Protein AF-A0A4P8DJN7-F1 (afdb_monomer_lite)

Foldseek 3Di:
DVVVVVVVVVQCDCVHVVLVVVLLVVLVVCVALVSLVVLVVCCVVCPNVRHDGPADDPPDDPDDPVVVVVVVVVVVVCVVVVDDDRSVVNVVSNVVVLVVDPVRD

Sequence (105 aa):
FTCLSAGAAALWGHAHGGANEAVIRMLESIGDVENIPSFMSQVKDGKSGTRLMGFGHRVYKNYDPRAKVMRDLCHKVLRALGCEDKLLNIAISMEEIALKDDNFI

Structure (mmCIF, N/CA/C/O backbone):
data_AF-A0A4P8DJN7-F1
#
_entry.id   AF-A0A4P8DJN7-F1
#
loop_
_atom_site.group_PDB
_atom_site.id
_atom_site.type_symbol
_atom_site.label_atom_id
_atom_site.label_alt_id
_atom_site.label_comp_id
_atom_site.label_asym_id
_atom_site.label_entity_id
_atom_site.label_seq_id
_atom_site.pdbx_PDB_ins_code
_atom_site.Cartn_x
_atom_site.Cartn_y
_atom_site.Cartn_z
_atom_site.occupancy
_atom_site.B_iso_or_equiv
_atom_site.auth_seq_id
_atom_site.auth_comp_id
_atom_site.auth_asym_id
_atom_site.auth_atom_id
_atom_site.pdbx_PDB_model_num
ATOM 1 N N . PHE A 1 1 ? 25.795 0.505 -19.419 1.00 78.94 1 PHE A N 1
ATOM 2 C CA . PHE A 1 1 ? 25.949 0.268 -17.967 1.00 78.94 1 PHE A CA 1
ATOM 3 C C . PHE A 1 1 ? 25.508 1.471 -17.141 1.00 78.94 1 PHE A C 1
ATOM 5 O O . PHE A 1 1 ? 24.546 1.337 -16.402 1.00 78.94 1 PHE A O 1
ATOM 12 N N . THR A 1 2 ? 26.106 2.654 -17.319 1.00 88.81 2 THR A N 1
ATOM 13 C CA . THR A 1 2 ? 25.793 3.875 -16.541 1.00 88.81 2 THR A CA 1
ATOM 14 C C . THR A 1 2 ? 24.315 4.284 -16.556 1.00 88.81 2 THR A C 1
ATOM 16 O O . THR A 1 2 ? 23.758 4.570 -15.502 1.00 88.81 2 THR A O 1
ATOM 19 N N . CYS A 1 3 ? 23.639 4.231 -17.710 1.00 91.25 3 CYS A N 1
ATOM 20 C CA . CYS A 1 3 ? 22.206 4.550 -17.790 1.00 91.25 3 CYS A CA 1
ATOM 21 C C . CYS A 1 3 ? 21.320 3.554 -17.020 1.00 91.25 3 CYS A C 1
ATOM 23 O O . CYS A 1 3 ? 20.319 3.952 -16.434 1.00 91.25 3 CYS A O 1
ATOM 25 N N . LEU A 1 4 ? 21.696 2.268 -16.983 1.00 90.56 4 LEU A N 1
ATOM 26 C CA . LEU A 1 4 ? 20.969 1.253 -16.211 1.00 90.56 4 LEU A CA 1
ATOM 27 C C . LEU A 1 4 ? 21.162 1.470 -14.708 1.00 90.56 4 LEU A C 1
ATOM 29 O O . LEU A 1 4 ? 20.197 1.396 -13.955 1.00 90.56 4 LEU A O 1
ATO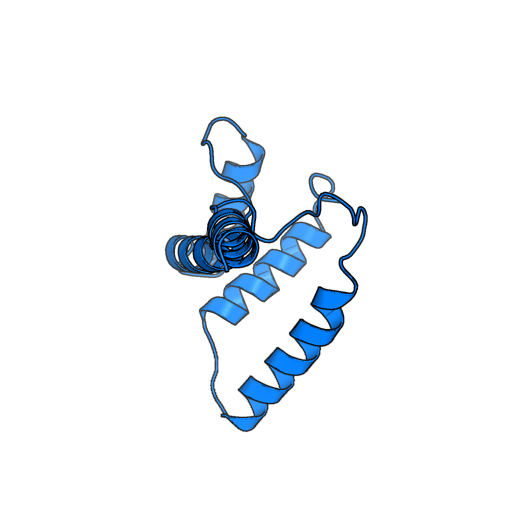M 33 N N . SER A 1 5 ? 22.382 1.807 -14.281 1.00 91.19 5 SER A N 1
ATOM 34 C CA . SER A 1 5 ? 22.669 2.160 -12.887 1.00 91.19 5 SER A CA 1
ATOM 35 C C . SER A 1 5 ? 21.893 3.402 -12.441 1.00 91.19 5 SER A C 1
ATOM 37 O O . SER A 1 5 ? 21.315 3.400 -11.358 1.00 91.19 5 SER A O 1
ATOM 39 N N . ALA A 1 6 ? 21.810 4.433 -13.289 1.00 91.06 6 ALA A N 1
ATOM 40 C CA . ALA A 1 6 ? 21.006 5.622 -13.012 1.00 91.06 6 ALA A CA 1
ATOM 41 C C . ALA A 1 6 ? 19.504 5.296 -12.915 1.00 91.06 6 ALA A C 1
ATOM 43 O O . ALA A 1 6 ? 18.832 5.768 -12.001 1.00 91.06 6 ALA A O 1
ATOM 44 N N . GLY A 1 7 ? 18.984 4.444 -13.807 1.00 89.50 7 GLY A N 1
ATOM 45 C CA . GLY A 1 7 ? 17.594 3.982 -13.757 1.00 89.50 7 GLY A CA 1
ATOM 46 C C . GLY A 1 7 ? 17.271 3.182 -12.492 1.00 89.50 7 GLY A C 1
ATOM 47 O O . GLY A 1 7 ? 16.247 3.427 -11.858 1.00 89.50 7 GLY A O 1
ATOM 48 N N . ALA A 1 8 ? 18.162 2.275 -12.081 1.00 87.88 8 ALA A N 1
ATOM 49 C CA . ALA A 1 8 ? 18.011 1.517 -10.840 1.00 87.88 8 ALA A CA 1
ATOM 50 C C . ALA A 1 8 ? 18.026 2.432 -9.603 1.00 87.88 8 ALA A C 1
ATOM 52 O O . ALA A 1 8 ? 17.177 2.292 -8.725 1.00 87.88 8 ALA A O 1
ATOM 53 N N . ALA A 1 9 ? 18.938 3.409 -9.561 1.00 87.44 9 ALA A N 1
ATOM 54 C CA . ALA A 1 9 ? 19.004 4.387 -8.478 1.00 87.44 9 ALA A CA 1
ATOM 55 C C . ALA A 1 9 ? 17.737 5.257 -8.404 1.00 87.44 9 ALA A C 1
ATOM 57 O O . ALA A 1 9 ? 17.206 5.476 -7.318 1.00 87.44 9 ALA A O 1
ATOM 58 N N . ALA A 1 10 ? 17.211 5.700 -9.552 1.00 87.12 10 ALA A N 1
ATOM 59 C CA . ALA A 1 10 ? 15.956 6.445 -9.606 1.00 87.12 10 ALA A CA 1
ATOM 60 C C . ALA A 1 10 ? 14.772 5.601 -9.107 1.00 87.12 10 ALA A C 1
ATOM 62 O O . ALA A 1 10 ? 13.959 6.088 -8.324 1.00 87.12 10 ALA A O 1
ATOM 63 N N . LEU A 1 11 ? 14.699 4.322 -9.496 1.00 85.38 11 LEU A N 1
ATOM 64 C CA . LEU A 1 11 ? 13.657 3.412 -9.022 1.00 85.38 11 LEU A CA 1
ATOM 65 C C . LEU A 1 11 ? 13.754 3.162 -7.513 1.00 85.38 11 LEU A C 1
ATOM 67 O O . LEU A 1 11 ? 12.725 3.012 -6.878 1.00 85.38 11 LEU A O 1
ATOM 71 N N . TRP A 1 12 ? 14.940 3.144 -6.908 1.00 81.56 12 TRP A N 1
ATOM 72 C CA . TRP A 1 12 ? 15.069 2.885 -5.469 1.00 81.56 12 TRP A CA 1
ATOM 73 C C . TRP A 1 12 ? 14.522 4.022 -4.581 1.00 81.56 12 TRP A C 1
ATOM 75 O O . TRP A 1 12 ? 14.237 3.816 -3.403 1.00 81.56 12 TRP A O 1
ATOM 85 N N . GLY A 1 13 ? 14.312 5.222 -5.126 1.00 78.75 13 GLY A N 1
ATOM 86 C CA . GLY A 1 13 ? 13.764 6.344 -4.365 1.00 78.75 13 GLY A CA 1
ATOM 87 C C . GLY A 1 13 ? 12.423 6.033 -3.679 1.00 78.75 13 GLY A C 1
ATOM 88 O O . GLY A 1 13 ? 11.587 5.286 -4.194 1.00 78.75 13 GLY A O 1
ATOM 89 N N . HIS A 1 14 ? 12.193 6.671 -2.527 1.00 68.62 14 HIS A N 1
ATOM 90 C CA . HIS A 1 14 ? 11.006 6.488 -1.677 1.00 68.62 14 HIS A CA 1
ATOM 91 C C . HIS A 1 14 ? 9.667 6.622 -2.431 1.00 68.62 14 HIS A C 1
ATOM 93 O O . HIS A 1 14 ? 8.727 5.883 -2.161 1.00 68.62 14 HIS A O 1
ATOM 99 N N . ALA A 1 15 ? 9.586 7.531 -3.409 1.00 69.06 15 ALA A N 1
ATOM 100 C CA . ALA A 1 15 ? 8.377 7.785 -4.201 1.00 69.06 15 ALA A CA 1
ATOM 101 C C . ALA A 1 15 ? 8.219 6.876 -5.442 1.00 69.06 15 ALA A C 1
ATOM 103 O O . ALA A 1 15 ? 7.274 7.046 -6.214 1.00 69.06 15 ALA A O 1
ATOM 104 N N . HIS A 1 16 ? 9.151 5.947 -5.663 1.00 76.56 16 HIS A N 1
ATOM 105 C CA . HIS A 1 16 ? 9.128 4.992 -6.767 1.00 76.56 16 HIS A CA 1
ATOM 106 C C . HIS A 1 16 ? 9.052 3.559 -6.216 1.00 76.56 16 HIS A C 1
ATOM 108 O O . HIS A 1 16 ? 8.004 3.137 -5.740 1.00 76.56 16 HIS A O 1
ATOM 114 N N . GLY A 1 17 ? 10.146 2.805 -6.247 1.00 69.31 17 GLY A N 1
ATOM 115 C CA . GLY A 1 17 ? 10.246 1.426 -5.764 1.00 69.31 17 GLY A CA 1
ATOM 116 C C . GLY A 1 17 ? 10.300 1.304 -4.241 1.00 69.31 17 GLY A C 1
ATOM 117 O O . GLY A 1 17 ? 9.952 0.252 -3.711 1.00 69.31 17 GLY A O 1
ATOM 118 N N . GLY A 1 18 ? 10.650 2.381 -3.530 1.00 79.12 18 GLY A N 1
ATOM 119 C CA . GLY A 1 18 ? 10.583 2.430 -2.066 1.00 79.12 18 GLY A CA 1
ATOM 120 C C . GLY A 1 18 ? 9.155 2.488 -1.506 1.00 79.12 18 GLY A C 1
ATOM 121 O O . GLY A 1 18 ? 8.959 2.286 -0.308 1.00 79.12 18 GLY A O 1
ATOM 122 N N . ALA A 1 19 ? 8.145 2.716 -2.353 1.00 81.62 19 ALA A N 1
ATOM 123 C CA . ALA A 1 19 ? 6.753 2.783 -1.919 1.00 81.62 19 ALA A CA 1
ATOM 124 C C . ALA A 1 19 ? 6.273 1.455 -1.307 1.00 81.62 19 ALA A C 1
ATOM 126 O O . ALA A 1 19 ? 5.530 1.472 -0.331 1.00 81.62 19 ALA A O 1
ATOM 127 N N . ASN A 1 20 ? 6.744 0.314 -1.823 1.00 84.12 20 ASN A N 1
ATOM 128 C CA . ASN A 1 20 ? 6.362 -1.005 -1.311 1.00 84.12 20 ASN A CA 1
ATOM 129 C C . ASN A 1 20 ? 6.855 -1.216 0.128 1.00 84.12 20 ASN A C 1
ATOM 131 O O . ASN A 1 20 ? 6.099 -1.670 0.980 1.00 84.12 20 ASN A O 1
ATOM 135 N N . GLU A 1 21 ? 8.106 -0.843 0.413 1.00 86.44 21 GLU A N 1
ATOM 136 C CA . GLU A 1 21 ? 8.660 -0.909 1.769 1.00 86.44 21 GLU A CA 1
ATOM 137 C C . GLU A 1 21 ? 7.894 0.019 2.719 1.00 86.44 21 GLU A C 1
ATOM 139 O O . GLU A 1 21 ? 7.560 -0.365 3.839 1.00 86.44 21 GLU A O 1
ATOM 144 N N . ALA A 1 22 ? 7.562 1.227 2.259 1.00 87.62 22 ALA A N 1
ATOM 145 C CA . ALA A 1 22 ? 6.795 2.177 3.052 1.00 87.62 22 ALA A CA 1
ATOM 146 C C . ALA A 1 22 ? 5.378 1.671 3.380 1.00 87.62 22 ALA A C 1
ATOM 148 O O . ALA A 1 22 ? 4.895 1.927 4.480 1.00 87.62 22 ALA A O 1
ATOM 149 N N . VAL A 1 23 ? 4.734 0.923 2.474 1.00 90.31 23 VAL A N 1
ATOM 150 C CA . VAL A 1 23 ? 3.447 0.258 2.747 1.00 90.31 23 VAL A CA 1
ATOM 151 C C . VAL A 1 23 ? 3.594 -0.776 3.859 1.00 90.31 23 VAL A C 1
ATOM 153 O O . VAL A 1 23 ? 2.797 -0.765 4.789 1.00 90.31 23 VAL A O 1
ATOM 156 N N . ILE A 1 24 ? 4.621 -1.630 3.814 1.00 90.19 24 ILE A N 1
ATOM 157 C CA . ILE A 1 24 ? 4.830 -2.641 4.862 1.00 90.19 24 ILE A CA 1
ATOM 158 C C . ILE A 1 24 ? 5.078 -1.976 6.218 1.00 90.19 24 ILE A C 1
ATOM 160 O O . ILE A 1 24 ? 4.375 -2.283 7.175 1.00 90.19 24 ILE A O 1
ATOM 164 N N . ARG A 1 25 ? 5.982 -0.991 6.285 1.00 90.81 25 ARG A N 1
ATOM 165 C CA . ARG A 1 25 ? 6.258 -0.242 7.525 1.00 90.81 25 ARG A CA 1
ATOM 166 C C . ARG A 1 25 ? 5.017 0.464 8.071 1.00 90.81 25 ARG A C 1
ATOM 168 O O . ARG A 1 25 ? 4.820 0.525 9.281 1.00 90.81 25 ARG A O 1
ATOM 175 N N . MET A 1 26 ? 4.176 0.998 7.184 1.00 91.44 26 MET A N 1
ATOM 176 C CA . MET A 1 26 ? 2.898 1.600 7.560 1.00 91.44 26 MET A CA 1
ATOM 177 C C . MET A 1 26 ? 1.963 0.555 8.179 1.00 91.44 26 MET A C 1
ATOM 179 O O . MET A 1 26 ? 1.460 0.781 9.276 1.00 91.44 26 MET A O 1
ATOM 183 N N . LEU A 1 27 ? 1.769 -0.597 7.530 1.00 92.06 27 LEU A N 1
ATOM 184 C CA . LEU A 1 27 ? 0.915 -1.675 8.043 1.00 92.06 27 LEU A CA 1
ATOM 185 C C . LEU A 1 27 ? 1.425 -2.220 9.387 1.00 92.06 27 LEU A C 1
ATOM 187 O O . LEU A 1 27 ? 0.634 -2.427 10.305 1.00 92.06 27 LEU A O 1
ATOM 191 N N . GLU A 1 28 ? 2.741 -2.380 9.535 1.00 92.06 28 GLU A N 1
ATOM 192 C CA . GLU A 1 28 ? 3.380 -2.766 10.799 1.00 92.06 28 GLU A CA 1
ATOM 193 C C . GLU A 1 28 ? 3.131 -1.732 11.907 1.00 92.06 28 GLU A C 1
ATOM 195 O O . GLU A 1 28 ? 2.845 -2.109 13.041 1.00 92.06 28 GLU A O 1
ATOM 200 N N . SER A 1 29 ? 3.187 -0.433 11.582 1.00 90.75 29 SER A N 1
ATOM 201 C CA . SER A 1 29 ? 2.926 0.649 12.543 1.00 90.75 29 SER A CA 1
ATOM 202 C C . SER A 1 29 ? 1.464 0.726 12.991 1.00 90.75 29 SER A C 1
ATOM 204 O O . SER A 1 29 ? 1.193 1.107 14.128 1.00 90.75 29 SER A O 1
ATOM 206 N N . ILE A 1 30 ? 0.525 0.338 12.119 1.00 91.94 30 ILE A N 1
ATOM 207 C CA . ILE A 1 30 ? -0.902 0.227 12.449 1.00 91.94 30 ILE A CA 1
ATOM 208 C C . ILE A 1 30 ? -1.111 -0.949 13.413 1.00 91.94 30 ILE A C 1
ATOM 210 O O . ILE A 1 30 ? -1.867 -0.841 14.379 1.00 91.94 30 ILE A O 1
ATOM 214 N N . GLY A 1 31 ? -0.417 -2.064 13.173 1.00 91.25 31 GLY A N 1
ATOM 215 C CA . GLY A 1 31 ? -0.328 -3.217 14.068 1.00 91.25 31 GLY A CA 1
ATOM 216 C C . GLY A 1 31 ? -1.574 -4.107 14.110 1.00 91.25 31 GLY A C 1
ATOM 217 O O . GLY A 1 31 ? -1.430 -5.331 14.111 1.00 91.25 31 GLY A O 1
ATOM 218 N N . ASP A 1 32 ? -2.778 -3.527 14.130 1.00 91.75 32 ASP A N 1
ATOM 219 C CA . ASP A 1 32 ? -4.056 -4.247 14.153 1.00 91.75 32 ASP A CA 1
ATOM 220 C C . ASP A 1 32 ? -5.184 -3.505 13.413 1.00 91.75 32 ASP A C 1
ATOM 222 O O . ASP A 1 32 ? -5.146 -2.285 13.244 1.00 91.75 32 ASP A O 1
ATOM 226 N N . VAL A 1 33 ? -6.210 -4.246 12.993 1.00 89.81 33 VAL A N 1
ATOM 227 C CA . VAL A 1 33 ? -7.360 -3.744 12.222 1.00 89.81 33 VAL A CA 1
ATOM 228 C C . VAL A 1 33 ? -8.135 -2.681 13.009 1.00 89.81 33 VAL A C 1
ATOM 230 O O . VAL A 1 33 ? -8.609 -1.700 12.435 1.00 89.81 33 VAL A O 1
ATOM 233 N N . GLU A 1 34 ? -8.202 -2.818 14.333 1.00 91.62 34 GLU A N 1
ATOM 234 C CA . GLU A 1 34 ? -8.883 -1.873 15.229 1.00 91.62 34 GLU A CA 1
ATOM 235 C C . GLU A 1 34 ? -8.264 -0.465 15.215 1.00 91.62 34 GLU A C 1
ATOM 237 O O . GLU A 1 34 ? -8.953 0.519 15.484 1.00 91.62 34 GLU A O 1
ATOM 242 N N . ASN A 1 35 ? -6.983 -0.341 14.849 1.00 92.19 35 ASN A N 1
ATOM 243 C CA . ASN A 1 35 ? -6.271 0.938 14.816 1.00 92.19 35 ASN A CA 1
ATOM 244 C C . ASN A 1 35 ? -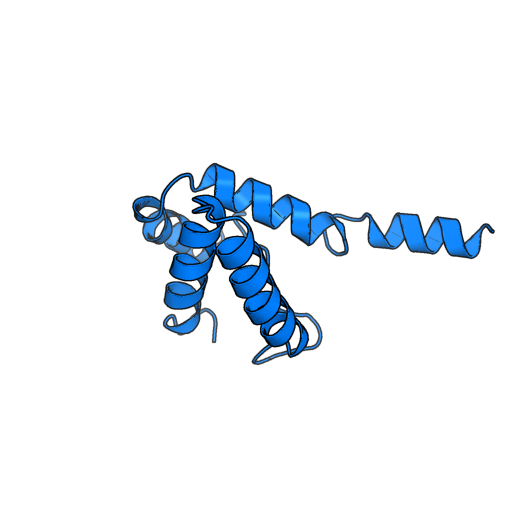6.462 1.705 13.497 1.00 92.19 35 ASN A C 1
ATOM 246 O O . ASN A 1 35 ? -6.094 2.882 13.413 1.00 92.19 35 ASN A O 1
ATOM 250 N N . ILE A 1 36 ? -7.056 1.080 12.473 1.00 90.62 36 ILE A N 1
ATOM 251 C CA . ILE A 1 36 ? -7.247 1.694 11.151 1.00 90.62 36 ILE A CA 1
ATOM 252 C C . ILE A 1 36 ? -8.050 3.006 11.227 1.00 90.62 36 ILE A C 1
ATOM 254 O O . ILE A 1 36 ? -7.601 3.985 10.631 1.00 90.62 36 ILE A O 1
ATOM 258 N N . PRO A 1 37 ? -9.176 3.116 11.964 1.00 90.38 37 PRO A N 1
ATOM 259 C CA . PRO A 1 37 ? -9.931 4.370 12.036 1.00 90.38 37 PRO A CA 1
ATOM 260 C C . PRO A 1 37 ? -9.105 5.541 12.589 1.00 90.38 37 PRO A C 1
ATOM 262 O O . PRO A 1 37 ? -9.170 6.652 12.060 1.00 90.38 37 PRO A O 1
ATOM 265 N N . SER A 1 38 ? -8.283 5.286 13.614 1.00 90.50 38 SER A N 1
ATOM 266 C CA . SER A 1 38 ? -7.374 6.289 14.186 1.00 90.50 38 SER A CA 1
ATOM 267 C C . SER A 1 38 ? -6.322 6.727 13.167 1.00 90.50 38 SER A C 1
ATOM 269 O O . SER A 1 38 ? -6.104 7.924 12.966 1.00 90.50 38 SER A O 1
ATOM 271 N N . PHE A 1 39 ? -5.719 5.768 12.460 1.00 90.69 39 PHE A N 1
ATOM 272 C CA . PHE A 1 39 ? -4.750 6.049 11.404 1.00 90.69 39 PHE A CA 1
ATOM 273 C C . PHE A 1 39 ? -5.366 6.881 10.268 1.00 90.69 39 PHE A C 1
ATOM 275 O O . PHE A 1 39 ? -4.812 7.908 9.877 1.00 90.69 39 PHE A O 1
ATOM 282 N N . MET A 1 40 ? -6.554 6.506 9.791 1.00 88.19 40 MET A N 1
ATOM 283 C CA . MET A 1 40 ? -7.267 7.234 8.736 1.00 88.19 40 MET A CA 1
ATOM 284 C C . MET A 1 40 ? -7.612 8.667 9.157 1.00 88.19 40 MET A C 1
ATOM 286 O O . MET A 1 40 ? -7.479 9.591 8.356 1.00 88.19 40 MET A O 1
ATOM 290 N N . SER A 1 41 ? -7.981 8.890 10.423 1.00 88.25 41 SER A N 1
ATOM 291 C CA . SER A 1 41 ? -8.192 10.244 10.950 1.00 88.25 41 SER A CA 1
ATOM 292 C C . SER A 1 41 ? -6.914 11.086 10.907 1.00 88.25 41 SER A C 1
ATOM 294 O O . SER A 1 41 ? -6.974 12.271 10.584 1.00 88.25 41 SER A O 1
ATOM 296 N N . GLN A 1 42 ? -5.756 10.492 11.204 1.00 87.88 42 GLN A N 1
ATOM 297 C CA . GLN A 1 42 ? -4.471 11.195 11.155 1.00 87.88 42 GLN A CA 1
ATOM 298 C C . GLN A 1 42 ? -4.059 11.541 9.724 1.00 87.88 42 GLN A C 1
ATOM 300 O O . GLN A 1 42 ? -3.522 12.625 9.502 1.00 87.88 42 GLN A O 1
ATOM 305 N N . VAL A 1 43 ? -4.322 10.649 8.762 1.00 88.19 43 VAL A N 1
ATOM 306 C CA . VAL A 1 43 ? -4.103 10.916 7.331 1.00 88.19 43 VAL A CA 1
ATOM 307 C C . VAL A 1 43 ? -4.948 12.108 6.876 1.00 88.19 43 VAL A C 1
ATOM 309 O O . VAL A 1 43 ? -4.449 12.980 6.167 1.00 88.19 43 VAL A O 1
ATOM 312 N N . LYS A 1 44 ? -6.211 12.179 7.311 1.00 85.12 44 LYS A N 1
ATOM 313 C CA . LYS A 1 44 ? -7.133 13.268 6.953 1.00 85.12 44 LYS A CA 1
ATOM 314 C C . LYS A 1 44 ? -6.791 14.612 7.585 1.00 85.12 44 LYS A C 1
ATOM 316 O O . LYS A 1 44 ? -6.976 15.637 6.938 1.00 85.12 44 LYS A O 1
ATOM 321 N N . ASP A 1 45 ? -6.311 14.628 8.830 1.00 85.38 45 ASP A N 1
ATOM 322 C CA . ASP A 1 45 ? -5.950 15.879 9.516 1.00 85.38 45 ASP A CA 1
ATOM 323 C C . ASP A 1 45 ? -4.826 16.629 8.779 1.00 85.38 45 ASP A C 1
ATOM 325 O O . ASP A 1 45 ? -4.731 17.851 8.863 1.00 85.38 45 ASP A O 1
ATOM 329 N N . GLY A 1 46 ? -3.976 15.919 8.023 1.00 75.25 46 GLY A N 1
ATOM 330 C CA . GLY A 1 46 ? -2.965 16.500 7.132 1.00 75.25 46 GLY A CA 1
ATOM 331 C C . GLY A 1 46 ? -1.817 17.239 7.836 1.00 75.25 46 GLY A C 1
ATOM 332 O O . GLY A 1 46 ? -0.779 17.484 7.224 1.00 75.25 46 GLY A O 1
ATOM 333 N N . LYS A 1 47 ? -1.958 17.557 9.129 1.00 75.06 47 LYS A N 1
ATOM 334 C CA . LYS A 1 47 ? -0.946 18.214 9.974 1.00 75.06 47 LYS A CA 1
ATOM 335 C C . LYS A 1 47 ? 0.060 17.230 10.563 1.00 75.06 47 LYS A C 1
ATOM 337 O O . LYS A 1 47 ? 1.173 17.621 10.894 1.00 75.06 47 LYS A O 1
ATOM 342 N N . SER A 1 48 ? -0.327 15.962 10.673 1.00 72.12 48 SER A N 1
ATOM 343 C CA . SER A 1 48 ? 0.485 14.864 11.210 1.00 72.12 48 SER A CA 1
ATOM 344 C C . SER A 1 48 ? 1.668 14.482 10.309 1.00 72.12 48 SER A C 1
ATOM 346 O O . SER A 1 48 ? 2.600 13.823 10.761 1.00 72.12 48 SER A O 1
ATOM 348 N N . GLY A 1 49 ? 1.635 14.863 9.026 1.00 78.44 49 GLY A N 1
ATOM 349 C CA . GLY A 1 49 ? 2.577 14.372 8.015 1.00 78.44 49 GLY A CA 1
ATOM 350 C C . GLY A 1 49 ? 2.343 12.908 7.613 1.00 78.44 49 GLY A C 1
ATOM 351 O O . GLY A 1 49 ? 3.049 12.403 6.738 1.00 78.44 49 GLY A O 1
ATOM 352 N N . THR A 1 50 ? 1.347 12.240 8.202 1.00 83.44 50 THR A N 1
ATOM 353 C CA . THR A 1 50 ? 0.986 10.852 7.907 1.00 83.44 50 THR A CA 1
ATOM 354 C C . THR A 1 50 ? 0.362 10.762 6.521 1.00 83.44 50 THR A C 1
ATOM 356 O O . THR A 1 50 ? -0.573 11.490 6.189 1.00 83.44 50 THR A O 1
ATOM 359 N N . ARG A 1 51 ? 0.879 9.852 5.694 1.00 82.81 51 ARG A N 1
ATOM 360 C CA . ARG A 1 51 ? 0.363 9.591 4.349 1.00 82.81 51 ARG A CA 1
ATOM 361 C C . ARG A 1 51 ? -0.138 8.164 4.249 1.00 82.81 51 ARG A C 1
ATOM 363 O O . ARG A 1 51 ? 0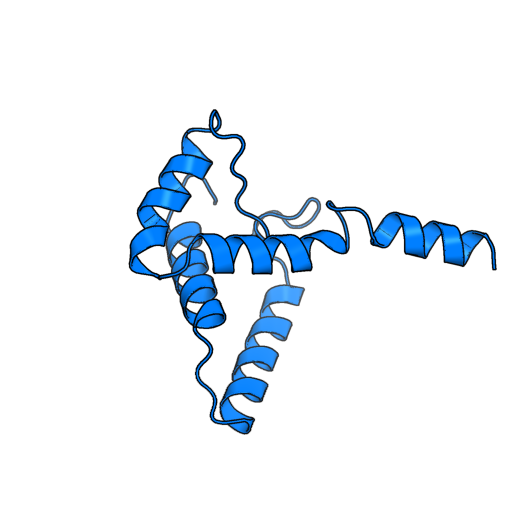.494 7.246 4.765 1.00 82.81 51 ARG A O 1
ATOM 370 N N . LEU A 1 52 ? -1.241 7.992 3.531 1.00 87.00 52 LEU A N 1
ATOM 371 C CA . LEU A 1 52 ? -1.747 6.680 3.162 1.00 87.00 52 LEU A CA 1
ATOM 372 C C . LEU A 1 52 ? -0.902 6.129 2.006 1.00 87.00 52 LEU A C 1
ATOM 374 O O . LEU A 1 52 ? -1.109 6.462 0.839 1.00 87.00 52 LEU A O 1
ATOM 378 N N . MET A 1 53 ? 0.110 5.336 2.349 1.00 87.81 53 MET A N 1
ATOM 379 C CA . MET A 1 53 ? 1.021 4.738 1.375 1.00 87.81 53 MET A CA 1
ATOM 380 C C . MET A 1 53 ? 0.311 3.635 0.583 1.00 87.81 53 MET A C 1
ATOM 382 O O . MET A 1 53 ? -0.519 2.907 1.120 1.00 87.81 53 MET A O 1
ATOM 386 N N . GLY A 1 54 ? 0.648 3.494 -0.701 1.00 82.38 54 GLY A N 1
ATOM 387 C CA . GLY A 1 54 ? 0.036 2.493 -1.586 1.00 82.38 54 GLY A CA 1
ATOM 388 C C . GLY A 1 54 ? -1.317 2.901 -2.179 1.00 82.38 54 GLY A C 1
ATOM 389 O O . GLY A 1 54 ? -1.844 2.169 -3.013 1.00 82.38 54 GLY A O 1
ATOM 390 N N . PHE A 1 55 ? -1.845 4.074 -1.813 1.00 81.31 55 PHE A N 1
ATOM 391 C CA . PHE A 1 55 ? -3.065 4.643 -2.384 1.00 81.31 55 PHE A CA 1
ATOM 392 C C . PHE A 1 55 ? -2.762 5.832 -3.293 1.00 81.31 55 PHE A C 1
ATOM 394 O O . PHE A 1 55 ? -1.849 6.623 -3.049 1.00 81.31 55 PHE A O 1
ATOM 401 N N . GLY A 1 56 ? -3.571 5.956 -4.347 1.00 79.12 56 GLY A N 1
ATOM 402 C CA . GLY A 1 56 ? -3.395 6.956 -5.392 1.00 79.12 56 GLY A CA 1
ATOM 403 C C . GLY A 1 56 ? -2.296 6.588 -6.389 1.00 79.12 56 GLY A C 1
ATOM 404 O O . GLY A 1 56 ? -1.309 5.919 -6.085 1.00 79.12 56 GLY A O 1
ATOM 405 N N . HIS A 1 57 ? -2.460 7.039 -7.629 1.00 82.00 57 HIS A N 1
ATOM 406 C CA . HIS A 1 57 ? -1.463 6.853 -8.672 1.00 82.00 57 HIS A CA 1
ATOM 407 C C . HIS A 1 57 ? -1.362 8.127 -9.504 1.00 82.00 57 HIS A C 1
ATOM 409 O O . HIS A 1 57 ? -2.371 8.715 -9.881 1.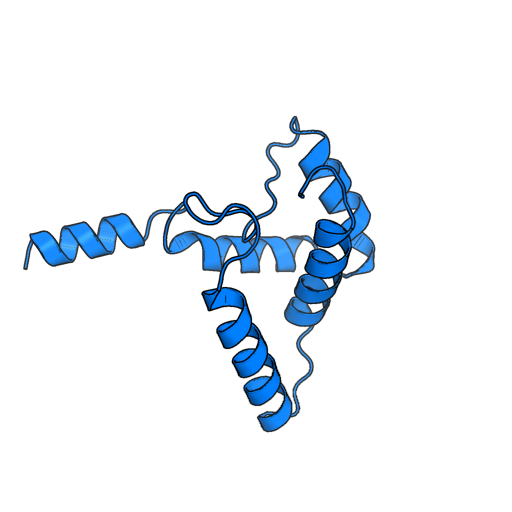00 82.00 57 HIS A O 1
ATOM 415 N N . ARG A 1 58 ? -0.142 8.542 -9.873 1.00 82.06 58 ARG A N 1
ATOM 416 C CA . ARG A 1 58 ? 0.051 9.762 -10.683 1.00 82.06 58 ARG A CA 1
ATOM 417 C C . ARG A 1 58 ? -0.690 9.708 -12.028 1.00 82.06 58 ARG A C 1
ATOM 419 O O . ARG A 1 58 ? -1.032 10.747 -12.581 1.00 82.06 58 ARG A O 1
ATOM 426 N N . VAL A 1 59 ? -0.895 8.503 -12.560 1.00 81.81 59 VAL A N 1
ATOM 427 C CA . VAL A 1 59 ? -1.532 8.262 -13.867 1.00 81.81 59 VAL A CA 1
ATOM 428 C C . VAL A 1 59 ? -2.956 7.714 -13.739 1.00 81.81 59 VAL A C 1
ATOM 430 O O . VAL A 1 59 ? -3.818 8.083 -14.531 1.00 81.81 59 VAL A O 1
ATOM 433 N N . TYR A 1 60 ? -3.218 6.838 -12.764 1.00 81.56 60 TYR A N 1
ATOM 434 C CA . TYR A 1 60 ? -4.517 6.175 -12.641 1.00 81.56 60 TYR A CA 1
ATOM 435 C C . TYR A 1 60 ? -5.361 6.931 -11.626 1.00 81.56 60 TYR A C 1
ATOM 437 O O . TYR A 1 60 ? -4.978 7.032 -10.466 1.00 81.56 60 TYR A O 1
ATOM 445 N N . LYS A 1 61 ? -6.492 7.472 -12.082 1.00 70.06 61 LYS A N 1
ATOM 446 C CA . LYS A 1 61 ? -7.379 8.285 -11.243 1.00 70.06 61 LYS A CA 1
ATOM 447 C C . LYS A 1 61 ? -8.311 7.441 -10.378 1.00 70.06 61 LYS A C 1
ATOM 449 O O . LYS A 1 61 ? -8.463 7.742 -9.210 1.00 70.06 61 LYS A O 1
ATOM 454 N N . ASN A 1 62 ? -8.876 6.376 -10.950 1.00 70.62 62 ASN A N 1
ATOM 455 C CA . ASN A 1 62 ? -9.947 5.621 -10.291 1.00 70.62 62 ASN A CA 1
ATOM 456 C C . ASN A 1 62 ? -9.465 4.268 -9.751 1.00 70.62 62 ASN A C 1
ATOM 458 O O . ASN A 1 62 ? -9.869 3.846 -8.677 1.00 70.62 62 ASN A O 1
ATOM 462 N N . TYR A 1 63 ? -8.635 3.549 -10.512 1.00 78.31 63 TYR A N 1
ATOM 463 C CA . TYR A 1 63 ? -8.162 2.219 -10.132 1.00 78.31 63 TYR A CA 1
ATOM 464 C C . TYR A 1 63 ? -6.911 1.832 -10.926 1.00 78.31 63 TYR A C 1
ATOM 466 O O . TYR A 1 63 ? -6.836 2.101 -12.128 1.00 78.31 63 TYR A O 1
ATOM 474 N N . ASP A 1 64 ? -5.942 1.179 -10.280 1.00 86.38 64 ASP A N 1
ATOM 475 C CA . ASP A 1 64 ? -4.760 0.638 -10.955 1.00 86.38 64 ASP A CA 1
ATOM 476 C C . ASP A 1 64 ? -5.052 -0.778 -11.488 1.00 86.38 64 ASP A C 1
ATOM 478 O O . ASP A 1 64 ? -5.189 -1.713 -10.695 1.00 86.38 64 ASP A O 1
ATOM 482 N N . PRO A 1 65 ? -5.101 -0.999 -12.816 1.00 86.19 65 PRO A N 1
ATOM 483 C CA . PRO A 1 65 ? -5.408 -2.314 -13.382 1.00 86.19 65 PRO A CA 1
ATOM 484 C C . PRO A 1 65 ? -4.415 -3.409 -12.959 1.00 86.19 65 PRO A C 1
ATOM 486 O O . PRO A 1 65 ? -4.765 -4.590 -12.967 1.00 86.19 65 PRO A O 1
ATOM 489 N N . ARG A 1 66 ? -3.191 -3.043 -12.555 1.00 88.19 66 ARG A N 1
ATOM 490 C CA . ARG A 1 66 ? -2.177 -3.986 -12.063 1.00 88.19 66 ARG A CA 1
ATOM 491 C C . ARG A 1 66 ? -2.528 -4.519 -10.676 1.00 88.19 66 ARG A C 1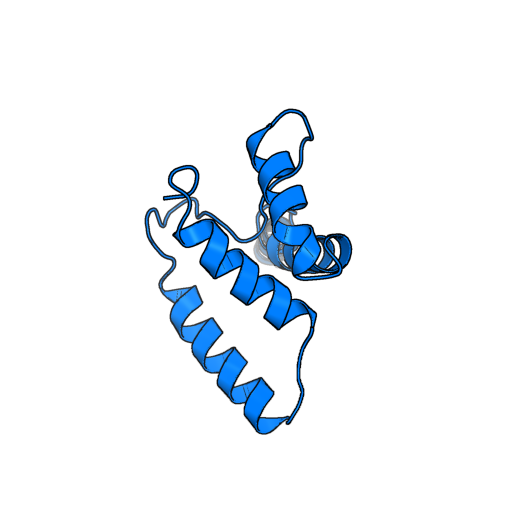
ATOM 493 O O . ARG A 1 66 ? -2.259 -5.687 -10.399 1.00 88.19 66 ARG A O 1
ATOM 500 N N . ALA A 1 67 ? -3.161 -3.697 -9.835 1.00 86.75 67 ALA A N 1
ATOM 501 C CA . ALA A 1 67 ? -3.555 -4.083 -8.483 1.00 86.75 67 ALA A CA 1
ATOM 502 C C . ALA A 1 67 ? -4.539 -5.262 -8.498 1.00 86.75 67 ALA A C 1
ATOM 504 O O . ALA A 1 67 ? -4.417 -6.162 -7.673 1.00 86.75 67 ALA A O 1
ATOM 505 N N . LYS A 1 68 ? -5.435 -5.331 -9.495 1.00 86.25 68 LYS A N 1
ATOM 506 C CA . LYS A 1 68 ? -6.399 -6.436 -9.646 1.00 86.25 68 LYS A CA 1
ATOM 507 C C . LYS A 1 68 ? -5.710 -7.782 -9.809 1.00 86.25 68 LYS A C 1
ATOM 509 O O . LYS A 1 68 ? -5.977 -8.723 -9.070 1.00 86.25 68 LYS A O 1
ATOM 514 N N . VAL A 1 69 ? -4.792 -7.853 -10.770 1.00 90.56 69 VAL A N 1
ATOM 515 C CA . VAL A 1 69 ? -4.055 -9.087 -11.067 1.00 90.56 69 VAL A CA 1
ATOM 516 C C . VAL A 1 69 ? -3.164 -9.474 -9.885 1.00 90.56 69 VAL A C 1
ATOM 518 O O . VAL A 1 69 ? -3.084 -10.649 -9.528 1.00 90.56 69 VAL A O 1
ATOM 521 N N . MET A 1 70 ? -2.524 -8.487 -9.248 1.00 88.19 70 MET A N 1
ATOM 522 C CA . MET A 1 70 ? -1.674 -8.703 -8.077 1.00 88.19 70 MET A CA 1
ATOM 523 C C . MET A 1 70 ? -2.468 -9.259 -6.887 1.00 88.19 70 MET A C 1
ATOM 525 O O . MET A 1 70 ? -2.023 -10.214 -6.252 1.00 88.19 70 MET A O 1
ATOM 529 N N . ARG A 1 71 ? -3.661 -8.715 -6.623 1.00 86.12 71 ARG A N 1
ATOM 530 C CA . ARG A 1 71 ? -4.571 -9.174 -5.567 1.00 86.12 71 ARG A CA 1
ATOM 531 C C . ARG A 1 71 ? -4.999 -10.624 -5.784 1.00 86.12 71 ARG A C 1
ATOM 533 O O . ARG A 1 71 ? -4.879 -11.445 -4.875 1.00 86.12 71 ARG A O 1
ATOM 540 N N . ASP A 1 72 ? -5.421 -10.967 -7.000 1.00 89.12 72 ASP A N 1
ATOM 541 C CA . ASP A 1 72 ? -5.819 -12.337 -7.337 1.00 89.12 72 ASP A CA 1
ATOM 542 C C . ASP A 1 72 ? -4.670 -13.335 -7.138 1.00 89.12 72 ASP A C 1
ATOM 544 O O . ASP A 1 72 ? -4.879 -14.446 -6.637 1.00 89.12 72 ASP A O 1
ATOM 548 N N . LEU A 1 73 ? -3.448 -12.949 -7.518 1.00 89.81 73 LEU A N 1
ATOM 549 C CA . LEU A 1 73 ? -2.256 -13.768 -7.323 1.00 89.81 73 LEU A CA 1
ATOM 550 C C . LEU A 1 73 ? -1.917 -13.928 -5.836 1.00 89.81 73 LEU A C 1
ATOM 552 O O . LEU A 1 73 ? -1.659 -15.047 -5.401 1.00 89.81 73 LEU A O 1
ATOM 556 N N . CYS A 1 74 ? -1.981 -12.849 -5.054 1.00 87.38 74 CYS A N 1
ATOM 557 C CA . CYS A 1 74 ? -1.745 -12.873 -3.611 1.00 87.38 74 CYS A CA 1
ATOM 558 C C . CYS A 1 74 ? -2.671 -13.881 -2.910 1.00 87.38 74 CYS A C 1
ATOM 560 O O . CYS A 1 74 ? -2.197 -14.786 -2.222 1.00 87.38 74 CYS A O 1
ATOM 562 N N . HIS A 1 75 ? -3.978 -13.829 -3.188 1.00 85.88 75 HIS A N 1
ATOM 563 C CA . HIS A 1 75 ? -4.931 -14.788 -2.626 1.00 85.88 75 HIS A CA 1
ATOM 564 C C . HIS A 1 75 ? -4.655 -16.238 -3.054 1.00 85.88 75 HIS A C 1
ATOM 566 O O . HIS A 1 75 ? -4.882 -17.163 -2.275 1.00 85.88 75 HIS A O 1
ATOM 572 N N . LYS A 1 76 ? -4.187 -16.475 -4.288 1.00 89.25 76 LYS A N 1
ATOM 573 C CA . LYS A 1 76 ? -3.800 -17.824 -4.740 1.00 89.25 76 LYS A CA 1
ATOM 574 C C . LYS A 1 76 ? -2.583 -18.347 -3.977 1.00 89.25 76 LYS A C 1
ATOM 576 O O . LYS A 1 76 ? -2.607 -19.497 -3.553 1.00 89.25 76 LYS A O 1
ATOM 581 N N . VAL A 1 77 ? -1.563 -17.510 -3.790 1.00 87.81 77 VAL A N 1
ATOM 582 C CA . VAL A 1 77 ? -0.327 -17.867 -3.078 1.00 87.81 77 VAL A CA 1
ATOM 583 C C . VAL A 1 77 ? -0.614 -18.189 -1.614 1.00 87.81 77 VAL A C 1
ATOM 585 O O . VAL A 1 77 ? -0.222 -19.252 -1.146 1.00 87.81 77 VAL A O 1
ATOM 588 N N . LEU A 1 78 ? -1.364 -17.338 -0.911 1.00 85.38 78 LEU A N 1
ATOM 589 C CA . LEU A 1 78 ? -1.681 -17.560 0.505 1.00 85.38 78 LEU A CA 1
ATOM 590 C C . LEU A 1 78 ? -2.523 -18.815 0.731 1.00 85.38 78 LEU A C 1
ATOM 592 O O . LEU A 1 78 ? -2.228 -19.603 1.626 1.00 85.38 78 LEU A O 1
ATOM 596 N N . ARG A 1 79 ? -3.515 -19.066 -0.136 1.00 87.12 79 ARG A N 1
ATOM 597 C CA . ARG A 1 79 ? -4.289 -20.317 -0.091 1.00 87.12 79 ARG A CA 1
ATOM 598 C C . ARG A 1 79 ? -3.417 -21.548 -0.317 1.00 87.12 79 ARG A C 1
ATOM 600 O O . ARG A 1 79 ? -3.622 -22.551 0.352 1.00 87.12 79 ARG A O 1
ATOM 607 N N . ALA A 1 80 ? -2.466 -21.483 -1.249 1.00 89.56 80 ALA A N 1
ATOM 608 C CA . ALA A 1 80 ? -1.564 -22.599 -1.526 1.00 89.56 80 ALA A CA 1
ATOM 609 C C . ALA A 1 80 ? -0.589 -22.870 -0.368 1.00 89.56 80 ALA A C 1
ATOM 611 O O . ALA A 1 80 ? -0.236 -24.021 -0.129 1.00 89.56 80 ALA A O 1
ATOM 612 N N . LEU A 1 81 ? -0.169 -21.825 0.349 1.00 87.88 81 LEU A N 1
ATOM 613 C CA . LEU A 1 81 ? 0.719 -21.926 1.509 1.00 87.88 81 LEU A CA 1
ATOM 614 C C . LEU A 1 81 ? -0.026 -22.242 2.817 1.00 87.88 81 LEU A C 1
ATOM 616 O O . LEU A 1 81 ? 0.616 -22.598 3.802 1.00 87.88 81 LEU A O 1
ATOM 620 N N . GLY A 1 82 ? -1.358 -22.122 2.837 1.00 84.38 82 GLY A N 1
ATOM 621 C CA . GLY A 1 82 ? -2.180 -22.363 4.025 1.00 84.38 82 GLY A CA 1
ATOM 622 C C . GLY A 1 82 ? -1.909 -21.380 5.166 1.00 84.38 82 GLY A C 1
ATOM 623 O O . GLY A 1 82 ? -2.134 -21.723 6.324 1.00 84.38 82 GLY A O 1
ATOM 624 N N . CYS A 1 83 ? -1.391 -20.189 4.861 1.00 81.75 83 CYS A N 1
ATOM 625 C CA . CYS A 1 83 ? -1.049 -19.178 5.853 1.00 81.75 83 CYS A CA 1
ATOM 626 C C . CYS A 1 83 ? -2.091 -18.056 5.901 1.00 81.75 83 CYS A C 1
ATOM 628 O O . CYS A 1 83 ? -2.574 -17.580 4.871 1.00 81.75 83 CYS A O 1
ATOM 630 N N . GLU A 1 84 ? -2.401 -17.612 7.117 1.00 77.81 84 GLU A N 1
ATOM 631 C CA . GLU A 1 84 ? -3.044 -16.323 7.347 1.00 77.81 84 GLU A CA 1
ATOM 632 C C . GLU A 1 84 ? -1.971 -15.262 7.575 1.00 77.81 84 GLU A C 1
ATOM 634 O O . GLU A 1 84 ? -1.023 -15.469 8.336 1.00 77.81 84 GLU A O 1
ATOM 639 N N . ASP A 1 85 ? -2.126 -14.122 6.909 1.00 84.31 85 ASP A N 1
ATOM 640 C CA . ASP A 1 85 ? -1.200 -13.002 7.008 1.00 84.31 85 ASP A CA 1
ATOM 641 C C . ASP A 1 85 ? -1.901 -11.817 7.681 1.00 84.31 85 ASP A C 1
ATOM 643 O O . ASP A 1 85 ? -2.863 -11.246 7.156 1.00 84.31 85 ASP A O 1
ATOM 647 N N . LYS A 1 86 ? -1.411 -11.447 8.870 1.00 86.88 86 LYS A N 1
ATOM 648 C CA . LYS A 1 86 ? -1.971 -10.345 9.659 1.00 86.88 86 LYS A CA 1
ATOM 649 C C . LYS A 1 86 ? -1.881 -9.009 8.915 1.00 86.88 86 LYS A C 1
ATOM 651 O O . LYS A 1 86 ? -2.829 -8.228 8.960 1.00 86.88 86 LYS A O 1
ATOM 656 N N . LEU A 1 87 ? -0.771 -8.748 8.223 1.00 88.50 87 LEU A N 1
ATOM 657 C CA . LEU A 1 87 ? -0.576 -7.503 7.480 1.00 88.50 87 LEU A CA 1
ATOM 658 C C . LEU A 1 87 ? -1.517 -7.439 6.278 1.00 88.50 87 LEU A C 1
ATOM 660 O O . LEU A 1 87 ? -2.065 -6.372 5.999 1.00 88.50 87 LEU A O 1
ATOM 664 N N . LEU A 1 88 ? -1.772 -8.569 5.610 1.00 87.31 88 LEU A N 1
ATOM 665 C CA . LEU A 1 88 ? -2.763 -8.612 4.540 1.00 87.31 88 LEU A CA 1
ATOM 666 C C . LEU A 1 88 ? -4.173 -8.313 5.061 1.00 87.31 88 LEU A C 1
ATOM 668 O O . LEU A 1 88 ? -4.902 -7.560 4.419 1.00 87.31 88 LEU A O 1
ATOM 672 N N . ASN A 1 89 ? -4.559 -8.850 6.220 1.00 87.44 89 ASN A N 1
ATOM 673 C CA . ASN A 1 89 ? -5.877 -8.576 6.804 1.00 87.44 89 ASN A CA 1
ATOM 674 C C . ASN A 1 89 ? -6.068 -7.082 7.115 1.00 87.44 89 ASN A C 1
ATOM 676 O O . ASN A 1 89 ? -7.130 -6.518 6.833 1.00 87.44 89 ASN A O 1
ATOM 680 N N . ILE A 1 90 ? -5.023 -6.422 7.627 1.00 90.62 90 ILE A N 1
ATOM 681 C CA . ILE A 1 90 ? -5.005 -4.966 7.828 1.00 90.62 90 ILE A CA 1
ATOM 682 C C . ILE A 1 90 ? -5.121 -4.245 6.480 1.00 90.62 90 ILE A C 1
ATOM 684 O O . ILE A 1 90 ? -5.947 -3.346 6.343 1.00 90.62 90 ILE A O 1
ATOM 688 N N . ALA A 1 91 ? -4.350 -4.658 5.470 1.00 89.56 91 ALA A N 1
ATOM 689 C CA . ALA A 1 91 ? -4.360 -4.036 4.147 1.00 89.56 91 ALA A CA 1
ATOM 690 C C . ALA A 1 91 ? -5.729 -4.129 3.451 1.00 89.56 91 ALA A C 1
ATOM 692 O O . ALA A 1 91 ? -6.192 -3.133 2.901 1.00 89.56 91 ALA A O 1
ATOM 693 N N . ILE A 1 92 ? -6.399 -5.287 3.512 1.00 86.62 92 ILE A N 1
ATOM 694 C CA . ILE A 1 92 ? -7.739 -5.490 2.934 1.00 86.62 92 ILE A CA 1
ATOM 695 C C . ILE A 1 92 ? -8.769 -4.630 3.666 1.00 86.62 92 ILE A C 1
ATOM 697 O O . ILE A 1 92 ? -9.540 -3.915 3.032 1.00 86.62 92 ILE A O 1
ATOM 701 N N . SER A 1 93 ? -8.756 -4.651 5.000 1.00 88.31 93 SER A N 1
ATOM 702 C CA . SER A 1 93 ? -9.690 -3.852 5.802 1.00 88.31 93 SER A CA 1
ATOM 703 C C . SER A 1 93 ? -9.508 -2.352 5.541 1.00 88.31 93 SER A C 1
ATOM 705 O O . SER A 1 93 ? -10.477 -1.602 5.438 1.00 88.31 93 SER A O 1
ATOM 707 N N . MET A 1 94 ? -8.259 -1.912 5.381 1.00 89.00 94 MET A N 1
ATOM 708 C CA . MET A 1 94 ? -7.926 -0.531 5.053 1.00 89.00 94 MET A CA 1
ATOM 709 C C . MET A 1 94 ? -8.350 -0.154 3.625 1.00 89.00 94 MET A C 1
ATOM 711 O O . MET A 1 94 ? -8.870 0.942 3.435 1.00 89.00 94 MET A O 1
ATOM 715 N N . GLU A 1 95 ? -8.195 -1.051 2.641 1.00 87.12 95 GLU A N 1
ATOM 716 C CA . GLU A 1 95 ? -8.732 -0.880 1.278 1.00 87.12 95 GLU A CA 1
ATOM 717 C C . GLU A 1 95 ? -10.248 -0.680 1.300 1.00 87.12 95 GLU A C 1
ATOM 719 O O . GLU A 1 95 ? -10.750 0.268 0.699 1.00 87.12 95 GLU A O 1
ATOM 724 N N . GLU A 1 96 ? -10.984 -1.509 2.038 1.00 85.88 96 GLU A N 1
ATOM 725 C CA . GLU A 1 96 ? -12.440 -1.393 2.132 1.00 85.88 96 GLU A CA 1
ATOM 726 C C . GLU A 1 96 ? -12.905 -0.086 2.776 1.00 85.88 96 GLU A C 1
ATOM 728 O O . GLU A 1 96 ? -13.920 0.474 2.358 1.00 85.88 96 GLU A O 1
ATOM 733 N N . ILE A 1 97 ? -12.188 0.395 3.795 1.00 86.12 97 ILE A N 1
ATOM 734 C CA . ILE A 1 97 ? -12.496 1.665 4.460 1.00 86.12 97 ILE A CA 1
ATOM 735 C C . ILE A 1 97 ? -12.177 2.836 3.529 1.00 86.12 97 ILE A C 1
ATOM 737 O O . ILE A 1 97 ? -13.019 3.713 3.357 1.00 86.12 97 ILE A O 1
ATOM 741 N N . A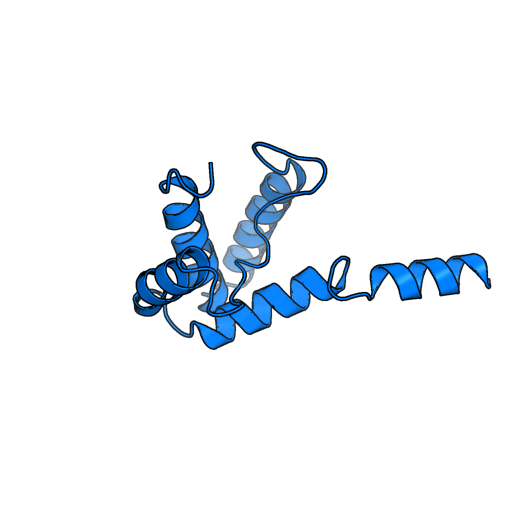LA A 1 98 ? -11.005 2.833 2.889 1.00 84.19 98 ALA A N 1
ATOM 742 C CA . ALA A 1 98 ? -10.593 3.898 1.979 1.00 84.19 98 ALA A CA 1
ATOM 743 C C . ALA A 1 98 ? -11.520 4.011 0.756 1.00 84.19 98 ALA A C 1
ATOM 745 O O . ALA A 1 98 ? -11.860 5.116 0.352 1.00 84.19 98 ALA A O 1
ATOM 746 N N . LEU A 1 99 ? -11.994 2.888 0.202 1.00 80.31 99 LEU A N 1
ATOM 747 C CA . LEU A 1 99 ? -12.930 2.879 -0.932 1.00 80.31 99 LEU A CA 1
ATOM 748 C C . LEU A 1 99 ? -14.347 3.363 -0.588 1.00 80.31 99 LEU A C 1
ATOM 750 O O . LEU A 1 99 ? -15.121 3.643 -1.499 1.00 80.31 99 LEU A O 1
ATOM 754 N N . LYS A 1 100 ? -14.715 3.415 0.696 1.00 83.00 100 LYS A N 1
ATOM 755 C CA . LYS A 1 100 ? -16.025 3.904 1.166 1.00 83.00 100 LYS A CA 1
ATOM 756 C C . LYS A 1 100 ? -15.982 5.363 1.624 1.00 83.00 100 LYS A C 1
ATOM 758 O O . LYS A 1 100 ? -16.998 5.884 2.073 1.00 83.00 100 LYS A O 1
ATOM 763 N N . ASP A 1 101 ? -14.816 5.995 1.573 1.00 80.06 101 ASP A N 1
ATOM 764 C CA . ASP A 1 101 ? -14.574 7.311 2.141 1.00 80.06 101 ASP A CA 1
ATOM 765 C C . ASP A 1 101 ? -14.440 8.356 1.035 1.00 80.06 101 ASP A C 1
ATOM 767 O O . ASP A 1 101 ? -13.475 8.341 0.273 1.00 80.06 101 ASP A O 1
ATOM 771 N N . ASP A 1 102 ? -15.383 9.298 0.986 1.00 74.81 102 ASP A N 1
ATOM 772 C CA . ASP A 1 102 ? -15.463 10.339 -0.049 1.00 74.81 102 ASP A CA 1
ATOM 773 C C . ASP A 1 102 ? -14.200 11.214 -0.156 1.00 74.81 102 ASP A C 1
ATOM 775 O O . ASP A 1 102 ? -13.997 11.889 -1.160 1.00 74.81 102 ASP A O 1
ATOM 779 N N . ASN A 1 103 ? -13.328 11.220 0.861 1.00 69.75 103 ASN A N 1
ATOM 780 C CA . ASN A 1 103 ? -12.056 11.950 0.803 1.00 69.75 103 ASN A CA 1
ATOM 781 C C . ASN A 1 103 ? -10.996 11.263 -0.079 1.00 69.75 103 ASN A C 1
ATOM 783 O O . ASN A 1 103 ? -9.977 11.885 -0.384 1.00 69.75 103 ASN A O 1
ATOM 787 N N . PHE A 1 104 ? -11.194 9.992 -0.443 1.00 68.19 104 PHE A N 1
ATOM 788 C CA . PHE A 1 104 ? -10.221 9.167 -1.167 1.00 68.19 104 PHE A CA 1
ATOM 789 C C . PHE A 1 104 ? -10.734 8.639 -2.523 1.00 68.19 104 PHE A C 1
ATOM 791 O O . PHE A 1 104 ? -9.994 7.911 -3.190 1.00 68.19 104 PHE A O 1
ATOM 798 N N . ILE A 1 105 ? -11.957 9.012 -2.930 1.00 59.31 105 ILE A N 1
ATOM 799 C CA . ILE A 1 105 ? -12.601 8.665 -4.215 1.00 59.31 105 ILE A CA 1
ATOM 800 C C . ILE A 1 105 ? -12.499 9.831 -5.205 1.00 59.31 105 ILE A C 1
ATOM 802 O O . ILE A 1 105 ? -12.670 10.996 -4.782 1.00 59.31 105 ILE A O 1
#

Secondary structure (DSSP, 8-state):
-HHHHHHHHHHHSTTTTTHHHHHHHHHHHH-SGGGHHHHHHHHHHSSS----TT---SS-SS--HHHHHHHHHHHHHHHHHT---HHHHHHHHHHHHHTT-TT--

pLDDT: mean 84.7, std 6.56, range [59.31, 92.19]

InterPro domains:
  IPR002020 Citrate synthase [PF00285] (1-104)
  IPR016142 Citrate synthase-like, large alpha subdomain [G3DSA:1.10.580.10] (1-18)
  IPR016143 Citrate synthase-like, small alpha subdomain [G3DSA:1.10.230.10] (19-104)
  IPR019810 Citrate synthase active site [PS00480] (54-66)
  IPR036969 Citrate synthase superfamily [SSF48256] (1-104)

Radius of gyration: 15.67 Å; chains: 1; bounding box: 42×41×33 Å

Organism: NCBI:txid186733